Protein AF-A0A1E5RNX3-F1 (afdb_monomer_lite)

Radius of gyration: 19.21 Å; chains: 1; bounding box: 44×37×65 Å

Sequence (180 aa):
MNALPNEIVNWDILNEIISMDEDDPGFSKELIIQYFEQANQTFGEIDELCTSTKKDLQSSAVVDDENNNNTNETIPNINKKLIELSNLGHFLKGSSSALGLTRIAFYCGLIQNAGKGKRNEVDITNNGNIDSSGGVQPASNNSTALQLISIIESSLKNARLEFDAAKKELQKHYGEDLDA

Secondary structure (DSSP, 8-state):
--PPPS-SS-HHHHHHHHGGGGTSTTHHHHHHHHHHHHHHHHHHHHHHHHHHHHHHHHHTS---SS----TTSHHHHHHHHHHHHHHHHHHHHHHHHHTT-HHHHHHHHHHHHHHTT------SSS-----------S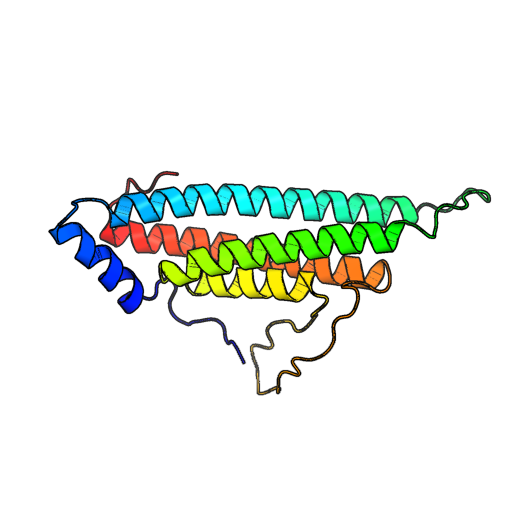-SSHHHHHHHHHHHHHHHHHHHHHHHHHHHHHHHHH-S----

InterPro domains:
  IPR036641 HPT domain superfamily [G3DSA:1.20.120.160] (1-178)
  IPR036641 HPT domain superfamily [SSF47226] (6-176)
  IPR045871 Histidine-containing phosphotransfer protein 1-5/Phosphorelay intermediate protein YPD1 [PTHR28242] (10-174)

Foldseek 3Di:
DDAQDPDQFPVVLQVVVVVCCVVPPCRSLVLLLVLLVLLVVLLVVLVVLLVVLVVLLVVVVDDPDDDDPPPPVSLVVLLVSLCVQLVSLVVNLVSCVNNRSRNLNVLSVQSNCLSQQHLDDPPNDDDDDDDPDDRDRNDPDSVSSNSSSVSNVVSSVSSVVSSVVSLVVCCVVVNPPSHD

pLDDT: mean 85.51, std 18.69, range [35.28, 98.81]

Organism: NCBI:txid56408

Structure (mmCIF, N/CA/C/O backbone):
data_AF-A0A1E5RNX3-F1
#
_entry.id   AF-A0A1E5RNX3-F1
#
loop_
_atom_site.group_PDB
_atom_site.id
_atom_site.type_symbol
_atom_site.label_atom_id
_atom_site.label_alt_id
_atom_site.label_comp_id
_atom_site.label_asym_id
_atom_site.label_entity_id
_atom_site.label_seq_id
_atom_site.pdbx_PDB_ins_code
_atom_site.Cartn_x
_atom_site.Cartn_y
_atom_site.Cartn_z
_atom_site.occupancy
_atom_site.B_iso_or_equiv
_atom_site.auth_seq_id
_atom_site.auth_comp_id
_atom_site.auth_asym_id
_atom_site.auth_atom_id
_atom_site.pdbx_PDB_model_num
ATOM 1 N N . MET A 1 1 ? -3.962 -20.059 -2.701 1.00 43.03 1 MET A N 1
ATOM 2 C CA . MET A 1 1 ? -4.674 -18.946 -3.360 1.00 43.03 1 MET A CA 1
ATOM 3 C C . MET A 1 1 ? -4.962 -17.912 -2.299 1.00 43.03 1 MET A C 1
ATOM 5 O O . MET A 1 1 ? -5.594 -18.274 -1.320 1.00 43.03 1 MET A O 1
ATOM 9 N N . ASN A 1 2 ? -4.491 -16.677 -2.455 1.00 59.19 2 ASN A N 1
ATOM 10 C CA . ASN A 1 2 ? -5.000 -15.587 -1.629 1.00 59.19 2 ASN A CA 1
ATOM 11 C C . ASN A 1 2 ? -6.095 -14.922 -2.457 1.00 59.19 2 ASN A C 1
ATOM 13 O O . ASN A 1 2 ? -5.786 -14.245 -3.430 1.00 59.19 2 ASN A O 1
ATOM 17 N N . ALA A 1 3 ? -7.354 -15.207 -2.137 1.00 82.56 3 ALA A N 1
ATOM 18 C CA . ALA A 1 3 ? -8.468 -14.400 -2.618 1.00 82.56 3 ALA A CA 1
ATOM 19 C C . ALA A 1 3 ? -8.463 -13.060 -1.868 1.00 82.56 3 ALA A C 1
ATOM 21 O O . ALA A 1 3 ? -7.914 -12.978 -0.764 1.00 82.56 3 ALA A O 1
ATOM 22 N N . LEU A 1 4 ? -9.060 -12.024 -2.461 1.00 86.25 4 LEU A N 1
ATOM 23 C CA . LEU A 1 4 ? -9.282 -10.763 -1.757 1.00 86.25 4 LEU A CA 1
ATOM 24 C C . LEU A 1 4 ? -10.119 -11.050 -0.494 1.00 86.25 4 LEU A C 1
ATOM 26 O O . LEU A 1 4 ? -11.178 -11.670 -0.621 1.00 86.25 4 LEU A O 1
ATOM 30 N N . PRO A 1 5 ? -9.672 -10.640 0.707 1.00 90.06 5 PRO A N 1
ATOM 31 C CA . PRO A 1 5 ? -10.472 -10.787 1.915 1.00 90.06 5 PRO A CA 1
ATOM 32 C C . PRO A 1 5 ? -11.809 -10.050 1.787 1.00 90.06 5 PRO A C 1
ATOM 34 O O . PRO A 1 5 ? -11.873 -8.945 1.245 1.00 90.06 5 PRO A O 1
ATOM 37 N N . ASN A 1 6 ? -12.884 -10.654 2.298 1.00 89.56 6 ASN A N 1
ATOM 38 C CA . ASN A 1 6 ? -14.211 -10.033 2.257 1.00 89.56 6 ASN A CA 1
ATOM 39 C C . ASN A 1 6 ? -14.275 -8.781 3.146 1.00 89.56 6 ASN A C 1
ATOM 41 O O . ASN A 1 6 ? -14.902 -7.789 2.776 1.00 89.56 6 ASN A O 1
ATOM 45 N N . GLU A 1 7 ? -13.605 -8.825 4.295 1.00 91.12 7 GLU A N 1
ATOM 46 C CA . GLU A 1 7 ? -13.637 -7.787 5.323 1.00 91.12 7 GLU A CA 1
ATOM 47 C C . GLU A 1 7 ? -12.532 -6.751 5.108 1.00 91.12 7 GLU A C 1
ATOM 49 O O . GLU A 1 7 ? -11.387 -7.097 4.829 1.00 91.12 7 GLU A O 1
ATOM 54 N N . ILE A 1 8 ? -12.870 -5.467 5.250 1.00 93.69 8 ILE A N 1
ATOM 55 C CA . ILE A 1 8 ? -11.906 -4.356 5.176 1.00 93.69 8 ILE A CA 1
ATOM 56 C C . ILE A 1 8 ? -11.007 -4.346 6.413 1.00 93.69 8 ILE A C 1
ATOM 58 O O . ILE A 1 8 ? -9.785 -4.237 6.293 1.00 93.69 8 ILE A O 1
ATOM 62 N N . VAL A 1 9 ? -11.625 -4.528 7.577 1.00 97.06 9 VAL A N 1
ATOM 63 C CA . VAL A 1 9 ? -10.976 -4.638 8.879 1.00 97.06 9 VAL A CA 1
ATOM 64 C C . VAL A 1 9 ? -11.341 -6.000 9.453 1.00 97.06 9 VAL A C 1
ATOM 66 O O . VAL A 1 9 ? -12.520 -6.309 9.605 1.00 97.06 9 VAL A O 1
ATOM 69 N N . ASN A 1 10 ? -10.333 -6.809 9.756 1.00 97.62 10 ASN A N 1
ATOM 70 C CA . ASN A 1 10 ? -10.493 -7.984 10.593 1.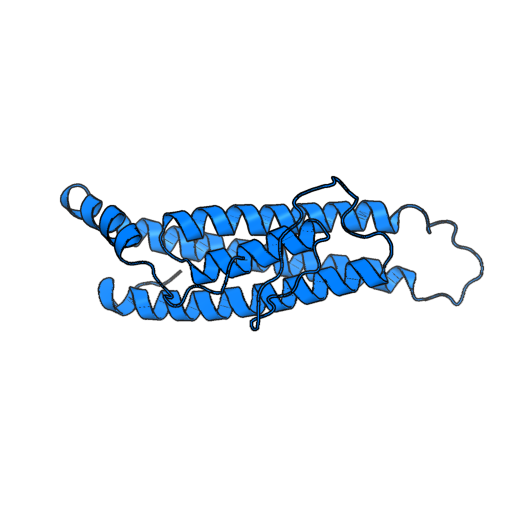00 97.62 10 ASN A CA 1
ATOM 71 C C . ASN A 1 10 ? -10.581 -7.500 12.043 1.00 97.62 10 ASN A C 1
ATOM 73 O O . ASN A 1 10 ? -9.574 -7.131 12.655 1.00 97.62 10 ASN A O 1
ATOM 77 N N . TRP A 1 11 ? -11.807 -7.467 12.555 1.00 97.12 11 TRP A N 1
ATOM 78 C CA . TRP A 1 11 ? -12.082 -6.985 13.901 1.00 97.12 11 TRP A CA 1
ATOM 79 C C . TRP A 1 11 ? -11.584 -7.931 14.986 1.00 97.12 11 TRP A C 1
ATOM 81 O O . TRP A 1 11 ? -11.313 -7.450 16.074 1.00 97.12 11 TRP A O 1
ATOM 91 N N . ASP A 1 12 ? -11.398 -9.225 14.719 1.00 97.56 12 ASP A N 1
ATOM 92 C CA . ASP A 1 12 ? -10.820 -10.135 15.716 1.00 97.56 12 ASP A CA 1
ATOM 93 C C . ASP A 1 12 ? -9.389 -9.702 16.067 1.00 97.56 12 ASP A C 1
ATOM 95 O O . ASP A 1 12 ? -9.071 -9.520 17.238 1.00 97.56 12 ASP A O 1
ATOM 99 N N . ILE A 1 13 ? -8.560 -9.423 15.053 1.00 97.25 13 ILE A N 1
ATOM 100 C CA . ILE A 1 13 ? -7.189 -8.918 15.240 1.00 97.25 13 ILE A CA 1
ATOM 101 C C . ILE A 1 13 ? -7.207 -7.528 15.878 1.00 97.25 13 ILE A C 1
ATOM 103 O O . ILE A 1 13 ? -6.472 -7.264 16.827 1.00 97.25 13 ILE A O 1
ATOM 107 N N . LEU A 1 14 ? -8.033 -6.616 15.359 1.00 97.88 14 LEU A N 1
ATOM 108 C CA . LEU A 1 14 ? -8.032 -5.244 15.858 1.00 97.88 14 LEU A CA 1
ATOM 109 C C . LEU A 1 14 ? -8.577 -5.150 17.293 1.00 97.88 14 LEU A C 1
ATOM 111 O O . LEU A 1 14 ? -8.075 -4.348 18.072 1.00 97.88 14 LEU A O 1
ATOM 115 N N . ASN A 1 15 ? -9.542 -5.991 17.675 1.00 97.62 15 ASN A N 1
ATOM 116 C CA . ASN A 1 15 ? -10.076 -6.031 19.038 1.00 97.62 15 ASN A CA 1
ATOM 117 C C . ASN A 1 15 ? -9.034 -6.506 20.057 1.00 97.62 15 ASN A C 1
ATOM 119 O O . ASN A 1 15 ? -9.055 -6.035 21.191 1.00 97.62 15 ASN A O 1
ATOM 123 N N . GLU A 1 16 ? -8.099 -7.383 19.673 1.00 98.00 16 GLU A N 1
ATOM 124 C CA . GLU A 1 16 ? -6.960 -7.731 20.536 1.00 98.00 16 GLU A CA 1
ATOM 125 C C . GLU A 1 16 ? -6.089 -6.499 20.829 1.00 98.00 16 GLU A C 1
ATOM 127 O O . GLU A 1 16 ? -5.655 -6.308 21.962 1.00 98.00 16 GLU A O 1
ATOM 132 N N . ILE A 1 17 ? -5.891 -5.617 19.846 1.00 97.25 17 ILE A N 1
ATOM 133 C CA . ILE A 1 17 ? -5.152 -4.359 20.032 1.00 97.25 17 ILE A CA 1
ATOM 134 C C . ILE A 1 17 ? -5.969 -3.366 20.861 1.00 97.25 17 ILE A C 1
ATOM 136 O O . ILE A 1 17 ? -5.435 -2.769 21.789 1.00 97.25 17 ILE A O 1
ATOM 140 N N . ILE A 1 18 ? -7.263 -3.212 20.568 1.00 96.94 18 ILE A N 1
ATOM 141 C CA . ILE A 1 18 ? -8.171 -2.336 21.328 1.00 96.94 18 ILE A CA 1
ATOM 142 C C . ILE A 1 18 ? -8.234 -2.762 22.799 1.00 96.94 18 ILE A C 1
ATOM 144 O O . ILE A 1 18 ? -8.324 -1.908 23.672 1.00 96.94 18 ILE A O 1
ATOM 148 N N . SER A 1 19 ? -8.126 -4.060 23.103 1.00 97.00 19 SER A N 1
ATOM 149 C CA . SER A 1 19 ? -8.102 -4.538 24.493 1.00 97.00 19 SER A CA 1
ATOM 150 C C . SER A 1 19 ? -6.927 -3.982 25.310 1.00 97.00 19 SER A C 1
ATOM 152 O O . SER A 1 19 ? -7.029 -3.881 26.528 1.00 97.00 19 SER A O 1
ATOM 154 N N . MET A 1 20 ? -5.843 -3.544 24.656 1.00 96.44 20 MET A N 1
ATOM 155 C CA . MET A 1 20 ? -4.715 -2.887 25.329 1.00 96.44 20 MET A CA 1
ATOM 156 C C . MET A 1 20 ? -5.068 -1.481 25.838 1.00 96.44 20 MET A C 1
ATOM 158 O O . MET A 1 20 ? -4.404 -0.987 26.749 1.00 96.44 20 MET A O 1
ATOM 162 N N . ASP A 1 21 ? -6.137 -0.860 25.323 1.00 96.31 21 ASP A N 1
ATOM 163 C CA . ASP A 1 21 ? -6.609 0.446 25.798 1.00 96.31 21 ASP A CA 1
ATOM 164 C C . ASP A 1 21 ? -7.174 0.389 27.232 1.00 96.31 21 ASP A C 1
ATOM 166 O O . ASP A 1 21 ? -7.367 1.436 27.852 1.00 96.31 21 ASP A O 1
ATOM 170 N N . GLU A 1 22 ? -7.446 -0.810 27.772 1.00 96.19 22 GLU A N 1
ATOM 171 C CA . GLU A 1 22 ? -7.835 -0.989 29.179 1.00 96.19 22 GLU A CA 1
ATOM 172 C C . GLU A 1 22 ? -6.722 -0.535 30.138 1.00 96.19 22 GLU A C 1
ATOM 174 O O . GLU A 1 22 ? -7.011 0.087 31.164 1.00 96.19 22 GLU A O 1
ATOM 179 N N . ASP A 1 23 ? -5.463 -0.808 29.780 1.00 96.50 23 ASP A N 1
ATOM 180 C CA . ASP A 1 23 ? -4.280 -0.449 30.565 1.00 96.50 23 ASP A CA 1
ATOM 181 C C . ASP A 1 23 ? -3.612 0.852 30.071 1.00 96.50 23 ASP A C 1
ATOM 183 O O . ASP A 1 23 ? -3.028 1.578 30.880 1.00 96.50 23 ASP A O 1
ATOM 187 N N . ASP A 1 24 ? -3.713 1.173 28.773 1.00 96.06 24 ASP A N 1
ATOM 188 C CA . ASP A 1 24 ? -3.129 2.373 28.149 1.00 96.06 24 ASP A CA 1
ATOM 189 C C . ASP A 1 24 ? -4.140 3.107 27.238 1.00 96.06 24 ASP A C 1
ATOM 191 O O . ASP A 1 24 ? -4.188 2.875 26.026 1.00 96.06 24 ASP A O 1
ATOM 195 N N . PRO A 1 25 ? -4.995 3.988 27.797 1.00 94.12 25 PRO A N 1
ATOM 196 C CA . PRO A 1 25 ? -6.080 4.613 27.048 1.00 94.12 25 PRO A CA 1
ATOM 197 C C . PRO A 1 25 ? -5.607 5.409 25.824 1.00 94.12 25 PRO A C 1
ATOM 199 O O . PRO A 1 25 ? -4.973 6.456 25.949 1.00 94.12 25 PRO A O 1
ATOM 202 N N . GLY A 1 26 ? -6.022 4.966 24.634 1.00 92.81 26 GLY A N 1
ATOM 203 C CA . GLY A 1 26 ? -5.732 5.633 23.361 1.00 92.81 26 GLY A CA 1
ATOM 204 C C . GLY A 1 26 ? -4.570 5.023 22.579 1.00 92.81 26 GLY A C 1
ATOM 205 O O . GLY A 1 26 ? -4.339 5.450 21.445 1.00 92.81 26 GLY A O 1
ATOM 206 N N . PHE A 1 27 ? -3.903 4.005 23.129 1.00 96.19 27 PHE A N 1
ATOM 207 C CA . PHE A 1 27 ? -2.831 3.263 22.472 1.00 96.19 27 PHE A CA 1
ATOM 208 C C . PHE A 1 27 ? -3.237 2.764 21.080 1.00 96.19 27 PHE A C 1
ATOM 210 O O . PHE A 1 27 ? -2.544 3.013 20.089 1.00 96.19 27 PHE A O 1
ATOM 217 N N . SER A 1 28 ? -4.390 2.099 20.974 1.00 96.94 28 SER A N 1
ATOM 218 C CA . SER A 1 28 ? -4.855 1.521 19.713 1.00 96.94 28 SER A CA 1
ATOM 219 C C . SER A 1 28 ? -5.119 2.605 18.662 1.00 96.94 28 SER A C 1
ATOM 221 O O . SER A 1 28 ? -4.732 2.458 17.501 1.00 96.94 28 SER A O 1
ATOM 223 N N . 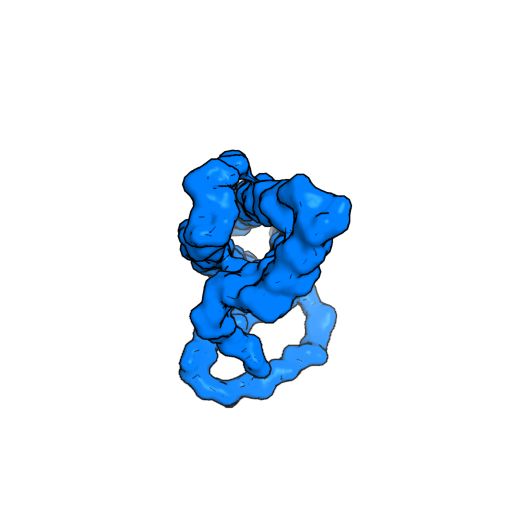LYS A 1 29 ? -5.701 3.740 19.074 1.00 95.56 29 LYS A N 1
ATOM 224 C CA . LYS A 1 29 ? -5.953 4.890 18.196 1.00 95.56 29 LYS A CA 1
ATOM 225 C C . LYS A 1 29 ? -4.647 5.502 17.694 1.00 95.56 29 LYS A C 1
ATOM 227 O O . LYS A 1 29 ? -4.534 5.781 16.501 1.00 95.56 29 LYS A O 1
ATOM 232 N N . GLU A 1 30 ? -3.671 5.699 18.578 1.00 95.88 30 GLU A N 1
ATOM 233 C CA . GLU A 1 30 ? -2.364 6.245 18.207 1.00 95.88 30 GLU A CA 1
ATOM 234 C C . GLU A 1 30 ? -1.652 5.335 17.197 1.00 95.88 30 GLU A C 1
ATOM 236 O O . GLU A 1 30 ? -1.141 5.814 16.183 1.00 95.88 30 GLU A O 1
ATOM 241 N N . LEU A 1 31 ? -1.703 4.017 17.404 1.00 96.81 31 LEU A N 1
ATOM 242 C CA . LEU A 1 31 ? -1.113 3.041 16.491 1.00 96.81 31 LEU A CA 1
ATOM 243 C C . LEU A 1 31 ? -1.749 3.084 15.090 1.00 96.81 31 LEU A C 1
ATOM 245 O O . LEU A 1 31 ? -1.039 3.003 14.084 1.00 96.81 31 LEU A O 1
ATOM 249 N N . ILE A 1 32 ? -3.074 3.251 15.007 1.00 97.19 32 ILE A N 1
ATOM 250 C CA . ILE A 1 32 ? -3.786 3.427 13.731 1.00 97.19 32 ILE A CA 1
ATOM 251 C C . ILE A 1 32 ? -3.362 4.726 13.029 1.00 97.19 32 ILE A C 1
ATOM 253 O O . ILE A 1 32 ? -3.128 4.706 11.818 1.00 97.19 32 ILE A O 1
ATOM 257 N N . ILE A 1 33 ? -3.237 5.840 13.759 1.00 96.06 33 ILE A N 1
ATOM 258 C CA . ILE A 1 33 ? -2.803 7.130 13.193 1.00 96.06 33 ILE A CA 1
ATOM 259 C C . ILE A 1 33 ? -1.383 7.012 12.630 1.00 96.06 33 ILE A C 1
ATOM 261 O O . ILE A 1 33 ? -1.163 7.310 11.455 1.00 96.06 33 ILE A O 1
ATOM 265 N N . GLN A 1 34 ? -0.446 6.478 13.420 1.00 97.00 34 GLN A N 1
ATOM 266 C CA . GLN A 1 34 ? 0.939 6.259 12.988 1.00 97.00 34 GLN A CA 1
ATOM 267 C C . GLN A 1 34 ? 1.014 5.356 11.749 1.00 97.00 34 GLN A C 1
ATOM 269 O O . GLN A 1 34 ? 1.800 5.600 10.829 1.00 97.00 34 GLN A O 1
ATOM 274 N N . TYR A 1 35 ? 0.179 4.316 11.688 1.00 97.94 35 TYR A N 1
ATOM 275 C CA . TYR A 1 35 ? 0.084 3.477 10.499 1.00 97.94 35 TYR A CA 1
ATOM 276 C C . TYR A 1 35 ? -0.410 4.258 9.278 1.00 97.94 35 TYR A C 1
ATOM 278 O O . TYR A 1 35 ? 0.133 4.080 8.187 1.00 97.94 35 TYR A O 1
ATOM 286 N N . PHE A 1 36 ? -1.419 5.119 9.427 1.00 97.38 36 PHE A N 1
ATOM 287 C CA . PHE A 1 36 ? -1.942 5.891 8.304 1.00 97.38 36 PHE A CA 1
ATOM 288 C C . PHE A 1 36 ? -0.929 6.892 7.746 1.00 97.38 36 PHE A C 1
ATOM 290 O O . PHE A 1 36 ? -0.807 7.013 6.523 1.00 97.38 36 PHE A O 1
ATOM 297 N N . GLU A 1 37 ? -0.150 7.539 8.608 1.00 96.88 37 GLU A N 1
ATOM 298 C CA . GLU A 1 37 ? 0.987 8.368 8.198 1.00 96.88 37 GLU A CA 1
ATOM 299 C C . GLU A 1 37 ? 2.034 7.538 7.436 1.00 96.88 37 GLU A C 1
ATOM 301 O O . GLU A 1 37 ? 2.397 7.867 6.301 1.00 96.88 37 GLU A O 1
ATOM 306 N N . GLN A 1 38 ? 2.454 6.403 8.009 1.00 97.44 38 GLN A N 1
ATOM 307 C CA . GLN A 1 38 ? 3.419 5.485 7.394 1.00 97.44 38 GLN A CA 1
ATOM 308 C C . GLN A 1 38 ? 2.950 4.984 6.021 1.00 97.44 38 GLN A C 1
ATOM 310 O O . GLN A 1 38 ? 3.739 4.915 5.072 1.00 97.44 38 GLN A O 1
ATOM 315 N N . ALA A 1 39 ? 1.677 4.613 5.900 1.00 98.31 39 ALA A N 1
ATOM 316 C CA . ALA A 1 39 ? 1.093 4.124 4.661 1.00 98.31 39 ALA A CA 1
ATOM 317 C C . ALA A 1 39 ? 1.100 5.209 3.580 1.00 98.31 39 ALA A C 1
ATOM 319 O O . ALA A 1 39 ? 1.529 4.938 2.460 1.00 98.31 39 ALA A O 1
ATOM 320 N N . ASN A 1 40 ? 0.704 6.442 3.912 1.00 98.19 40 ASN A N 1
ATOM 321 C CA . ASN A 1 40 ? 0.733 7.564 2.973 1.00 98.19 40 ASN A CA 1
ATOM 322 C C . ASN A 1 40 ? 2.145 7.865 2.468 1.00 98.19 40 ASN A C 1
ATOM 324 O O . ASN A 1 40 ? 2.332 8.025 1.258 1.00 98.19 40 ASN A O 1
ATOM 328 N N . GLN A 1 41 ? 3.134 7.881 3.367 1.00 98.31 41 GLN A N 1
ATOM 329 C CA . GLN A 1 41 ? 4.536 8.041 2.986 1.00 98.31 41 GLN A CA 1
ATOM 330 C C . GLN A 1 41 ? 4.977 6.916 2.042 1.00 98.31 41 GLN A C 1
ATOM 332 O O . GLN A 1 41 ? 5.463 7.179 0.943 1.00 98.31 41 GLN A O 1
ATOM 337 N N . THR A 1 42 ? 4.733 5.663 2.431 1.00 98.62 42 THR A N 1
ATOM 338 C CA . THR A 1 42 ? 5.118 4.488 1.635 1.00 98.62 42 THR A CA 1
ATOM 339 C C . THR A 1 42 ? 4.451 4.505 0.258 1.00 98.62 42 THR A C 1
ATOM 341 O O . THR A 1 42 ? 5.078 4.171 -0.745 1.00 98.62 42 THR A O 1
ATOM 344 N N . PHE A 1 43 ? 3.183 4.915 0.169 1.00 98.75 43 PHE A N 1
ATOM 345 C CA . PHE A 1 43 ? 2.501 5.045 -1.114 1.00 98.75 43 PHE A CA 1
ATOM 346 C C . PHE A 1 43 ? 3.157 6.099 -2.016 1.00 98.75 43 PHE A C 1
ATOM 348 O O . PHE A 1 43 ? 3.277 5.865 -3.218 1.00 98.75 43 PHE A O 1
ATOM 355 N N . GLY A 1 44 ? 3.596 7.229 -1.452 1.00 98.62 44 GLY A N 1
ATOM 356 C CA . GLY A 1 44 ? 4.353 8.250 -2.181 1.00 98.62 44 GLY A CA 1
ATOM 357 C C . GLY A 1 44 ? 5.683 7.718 -2.720 1.00 98.62 44 GLY A C 1
ATOM 358 O O . GLY A 1 44 ? 5.977 7.887 -3.902 1.00 98.62 44 GLY A O 1
ATOM 359 N N . GLU A 1 45 ? 6.438 6.987 -1.898 1.00 98.81 45 GLU A N 1
ATOM 360 C CA . GLU A 1 45 ? 7.700 6.355 -2.312 1.00 98.81 45 GLU A CA 1
ATOM 361 C C . GLU A 1 45 ? 7.487 5.362 -3.472 1.00 98.81 45 GLU A C 1
ATOM 363 O O . GLU A 1 45 ? 8.248 5.351 -4.444 1.00 98.81 45 GLU A O 1
ATOM 368 N N . ILE A 1 46 ? 6.410 4.567 -3.430 1.00 98.69 46 ILE A N 1
ATOM 369 C CA . ILE A 1 46 ? 6.054 3.643 -4.520 1.00 98.69 46 ILE A CA 1
ATOM 370 C C . ILE A 1 46 ? 5.736 4.414 -5.815 1.00 98.69 46 ILE A C 1
ATOM 372 O O . ILE A 1 46 ? 6.206 4.009 -6.883 1.00 98.69 46 ILE A O 1
ATOM 376 N N . ASP A 1 47 ? 4.975 5.512 -5.748 1.00 98.62 47 ASP A N 1
ATOM 377 C CA . ASP A 1 47 ? 4.645 6.351 -6.913 1.00 98.62 47 ASP A CA 1
ATOM 378 C C . ASP A 1 47 ? 5.903 6.954 -7.565 1.00 98.62 47 ASP A C 1
ATOM 380 O O . ASP A 1 47 ? 6.065 6.921 -8.796 1.00 98.62 47 ASP A O 1
ATOM 384 N N . GLU A 1 48 ? 6.827 7.471 -6.753 1.00 98.56 48 GLU A N 1
ATOM 385 C CA . GLU A 1 48 ? 8.094 8.047 -7.215 1.00 98.56 48 GLU A CA 1
ATOM 386 C C . GLU A 1 48 ? 8.983 6.997 -7.892 1.00 98.56 48 GLU A C 1
ATOM 388 O O . GLU A 1 48 ? 9.512 7.220 -8.994 1.00 98.56 48 GLU A O 1
ATOM 393 N N . LEU A 1 49 ? 9.103 5.811 -7.289 1.00 98.19 49 LEU A N 1
ATOM 394 C CA . LEU A 1 49 ? 9.845 4.697 -7.875 1.00 98.19 49 LEU A CA 1
ATOM 395 C C . LEU A 1 49 ? 9.212 4.226 -9.186 1.00 98.19 49 LEU A C 1
ATOM 397 O O . LEU A 1 49 ? 9.940 4.031 -10.165 1.00 98.19 49 LEU A O 1
ATOM 401 N N . CYS A 1 50 ? 7.885 4.092 -9.257 1.00 97.75 50 CYS A N 1
ATOM 402 C CA . CYS A 1 50 ? 7.191 3.713 -10.492 1.00 97.75 50 CYS A CA 1
ATOM 403 C C . CYS A 1 50 ? 7.421 4.744 -11.603 1.00 97.75 50 CYS A C 1
ATOM 405 O O . CYS A 1 50 ? 7.775 4.388 -12.732 1.00 97.75 50 CYS A O 1
ATOM 407 N N . THR A 1 51 ? 7.304 6.031 -11.277 1.00 97.62 51 THR A N 1
ATOM 408 C CA . THR A 1 51 ? 7.516 7.136 -12.220 1.00 97.62 51 THR A CA 1
ATOM 409 C C . THR A 1 51 ? 8.949 7.162 -12.744 1.00 97.62 51 THR A C 1
ATOM 411 O O . THR A 1 51 ? 9.166 7.206 -13.960 1.00 97.62 51 THR A O 1
ATOM 414 N N . SER A 1 52 ? 9.940 7.075 -11.853 1.00 95.81 52 SER A N 1
ATOM 415 C CA . SER A 1 52 ? 11.349 7.071 -12.254 1.00 95.81 52 SER A CA 1
ATOM 416 C C . SER A 1 52 ? 11.714 5.823 -13.065 1.00 95.81 52 SER A C 1
ATOM 418 O O . SER A 1 52 ? 12.472 5.920 -14.026 1.00 95.81 52 SER A O 1
ATOM 420 N N . THR A 1 53 ? 11.141 4.660 -12.739 1.00 95.06 53 THR A N 1
ATOM 421 C CA . THR A 1 53 ? 11.354 3.411 -13.489 1.00 95.06 53 THR A CA 1
ATOM 422 C C . THR A 1 53 ? 10.815 3.531 -14.915 1.00 95.06 53 THR A C 1
ATOM 424 O O . THR A 1 53 ? 11.506 3.167 -15.865 1.00 95.06 53 THR A O 1
ATOM 427 N N . LYS A 1 54 ? 9.616 4.101 -15.106 1.00 94.06 54 LYS A N 1
ATOM 428 C CA . LYS A 1 54 ? 9.056 4.348 -16.449 1.00 94.06 54 LYS A CA 1
ATOM 429 C C . LYS A 1 54 ? 9.911 5.315 -17.264 1.00 94.06 54 LYS A C 1
ATOM 431 O O . LYS A 1 54 ? 10.140 5.058 -18.444 1.00 94.06 54 LYS A O 1
ATOM 436 N N . LYS A 1 55 ? 10.416 6.387 -16.646 1.00 92.25 55 LYS A N 1
ATOM 437 C CA . LYS A 1 55 ? 11.312 7.349 -17.307 1.00 92.25 55 LYS A CA 1
ATOM 438 C C . LYS A 1 55 ? 12.595 6.678 -17.806 1.00 92.25 55 LYS A C 1
ATOM 440 O O . LYS A 1 55 ? 12.998 6.905 -18.948 1.00 92.25 55 LYS A O 1
ATOM 445 N N . ASP A 1 56 ? 13.204 5.826 -16.984 1.00 91.12 56 ASP A N 1
ATOM 446 C CA . ASP A 1 56 ? 14.401 5.069 -17.364 1.00 91.12 56 ASP A CA 1
ATOM 447 C C . ASP A 1 56 ? 14.113 4.126 -18.546 1.00 91.12 56 ASP A C 1
ATOM 449 O O . ASP A 1 56 ? 14.903 4.052 -19.484 1.00 91.12 56 ASP A O 1
ATOM 453 N N . LEU A 1 57 ? 12.947 3.467 -18.553 1.00 88.56 57 LEU A N 1
ATOM 454 C CA . LEU A 1 57 ? 12.514 2.571 -19.636 1.00 88.56 57 LEU A CA 1
ATOM 455 C C . LEU A 1 57 ? 12.205 3.310 -20.951 1.00 88.56 57 LEU A C 1
ATOM 457 O O . LEU A 1 57 ? 12.447 2.766 -22.029 1.00 88.56 57 LEU A O 1
ATOM 461 N N . GLN A 1 58 ? 11.674 4.534 -20.878 1.00 83.88 58 GLN A N 1
ATOM 462 C CA . GLN A 1 58 ? 11.354 5.378 -22.040 1.00 83.88 58 GLN A CA 1
ATOM 463 C C . GLN A 1 58 ? 12.596 6.013 -22.669 1.00 83.88 58 GLN A C 1
ATOM 465 O O . GLN A 1 58 ? 12.672 6.137 -23.890 1.00 83.88 58 GLN A O 1
ATOM 470 N N . SER A 1 59 ? 13.587 6.371 -21.850 1.00 73.94 59 SER A N 1
ATOM 471 C CA . SER A 1 59 ? 14.850 6.960 -22.316 1.00 73.94 59 SER A CA 1
ATOM 472 C C . SER A 1 59 ? 15.645 6.006 -23.222 1.00 73.94 59 SER A C 1
ATOM 474 O O . SER A 1 59 ? 16.487 6.449 -23.993 1.00 73.94 59 SER A O 1
ATOM 476 N N . SER A 1 60 ? 15.349 4.702 -23.174 1.00 62.44 60 SER A N 1
ATOM 477 C CA . SER A 1 60 ? 15.925 3.679 -24.055 1.00 62.44 60 SER A CA 1
ATOM 478 C C . SER A 1 60 ? 15.178 3.475 -25.384 1.00 62.44 60 SER A C 1
ATOM 480 O O . SER A 1 60 ? 15.658 2.710 -26.215 1.00 62.44 60 SER A O 1
ATOM 482 N N . ALA A 1 61 ? 14.007 4.093 -25.592 1.00 54.84 61 ALA A N 1
ATOM 483 C CA . ALA A 1 61 ? 13.157 3.876 -26.773 1.00 54.84 61 ALA A CA 1
ATOM 484 C C . ALA A 1 61 ? 13.308 4.949 -27.872 1.00 54.84 61 ALA A C 1
ATOM 486 O O . ALA A 1 61 ? 12.738 4.792 -28.950 1.00 54.84 61 ALA A O 1
ATOM 487 N N . VAL A 1 62 ? 14.070 6.021 -27.625 1.00 49.84 62 VAL A N 1
ATOM 488 C CA . VAL A 1 62 ? 14.369 7.060 -28.624 1.00 49.84 62 VAL A CA 1
ATOM 489 C C . VAL A 1 62 ? 15.662 6.677 -29.348 1.00 49.84 62 VAL A C 1
ATOM 491 O O . VAL A 1 62 ? 16.762 6.981 -28.893 1.00 49.84 62 VAL A O 1
ATOM 494 N N . VAL A 1 63 ? 15.521 5.933 -30.442 1.00 48.62 63 VAL A N 1
ATOM 495 C CA . VAL A 1 63 ? 16.599 5.574 -31.374 1.00 48.62 63 VAL A CA 1
ATOM 496 C C . VAL A 1 63 ? 16.384 6.383 -32.645 1.00 48.62 63 VAL A C 1
ATOM 498 O O . VAL A 1 63 ? 15.537 6.021 -33.447 1.00 48.62 63 VAL A O 1
ATOM 501 N N . ASP A 1 64 ? 17.143 7.465 -32.796 1.00 46.09 64 ASP A N 1
ATOM 502 C CA . ASP A 1 64 ? 17.377 8.144 -34.081 1.00 46.09 64 ASP A CA 1
ATOM 503 C C . ASP A 1 64 ? 18.865 8.526 -34.251 1.00 46.09 64 ASP A C 1
ATOM 505 O O . ASP A 1 64 ? 19.200 9.328 -35.115 1.00 46.09 64 ASP A O 1
ATOM 509 N N . ASP A 1 65 ? 19.790 7.957 -33.461 1.00 47.47 65 ASP A N 1
ATOM 510 C CA . ASP A 1 65 ? 21.222 8.236 -33.640 1.00 47.47 65 ASP A CA 1
ATOM 511 C C . ASP A 1 65 ? 22.105 7.003 -33.382 1.00 47.47 65 ASP A C 1
ATOM 513 O O . ASP A 1 65 ? 21.999 6.319 -32.362 1.00 47.47 65 ASP A O 1
ATOM 517 N N . GLU A 1 66 ? 22.973 6.712 -34.348 1.00 50.81 66 GLU A N 1
ATOM 518 C CA . GLU A 1 66 ? 23.675 5.443 -34.598 1.00 50.81 66 GLU A CA 1
ATOM 519 C C . GLU A 1 66 ? 24.829 5.137 -33.619 1.00 50.81 66 GLU A C 1
ATOM 521 O O . GLU A 1 66 ? 25.717 4.341 -33.924 1.00 50.81 66 GLU A O 1
ATOM 526 N N . ASN A 1 67 ? 24.877 5.765 -32.438 1.00 55.88 67 ASN A N 1
ATOM 527 C CA . ASN A 1 67 ? 26.073 5.690 -31.597 1.00 55.88 67 ASN A CA 1
ATOM 528 C C . ASN A 1 67 ? 25.802 5.830 -30.089 1.00 55.88 67 ASN A C 1
ATOM 530 O O . ASN A 1 67 ? 26.175 6.824 -29.465 1.00 55.88 67 ASN A O 1
ATOM 534 N N . ASN A 1 68 ? 25.192 4.817 -29.460 1.00 50.72 68 ASN A N 1
ATOM 535 C CA . ASN A 1 68 ? 25.214 4.726 -27.996 1.00 50.72 68 ASN A CA 1
ATOM 536 C C . ASN A 1 68 ? 25.374 3.287 -27.478 1.00 50.72 68 ASN A C 1
ATOM 538 O O . ASN A 1 68 ? 24.449 2.479 -27.506 1.00 50.72 68 ASN A O 1
ATOM 542 N N . ASN A 1 69 ? 26.555 3.000 -26.928 1.00 49.38 69 ASN A N 1
ATOM 543 C CA . ASN A 1 69 ? 26.949 1.723 -26.325 1.00 49.38 69 ASN A CA 1
ATOM 544 C C . ASN A 1 69 ? 26.392 1.501 -24.893 1.00 49.38 69 ASN A C 1
ATOM 546 O O . ASN A 1 69 ? 27.035 0.819 -24.097 1.00 49.38 69 ASN A O 1
ATOM 550 N N . ASN A 1 70 ? 25.227 2.053 -24.524 1.00 51.94 70 ASN A N 1
ATOM 551 C CA . ASN A 1 70 ? 24.689 1.988 -23.148 1.00 51.94 70 ASN A CA 1
ATOM 552 C C . ASN A 1 70 ? 23.527 0.985 -22.940 1.00 51.94 70 ASN A C 1
ATOM 554 O O . ASN A 1 70 ? 22.678 1.148 -22.069 1.00 51.94 70 ASN A O 1
ATOM 558 N N . THR A 1 71 ? 23.445 -0.075 -23.741 1.00 49.59 71 THR A N 1
ATOM 559 C CA . THR A 1 71 ? 22.349 -1.063 -23.665 1.00 49.59 71 THR A CA 1
ATOM 560 C C . THR A 1 71 ? 22.507 -2.096 -22.541 1.00 49.59 71 THR A C 1
ATOM 562 O O . THR A 1 71 ? 21.564 -2.830 -22.253 1.00 49.59 71 THR A O 1
ATOM 565 N N . ASN A 1 72 ? 23.666 -2.156 -21.871 1.00 52.66 72 ASN A N 1
ATOM 566 C CA . ASN A 1 72 ? 23.988 -3.227 -20.917 1.00 52.66 72 ASN A CA 1
ATOM 567 C C . ASN A 1 72 ? 23.681 -2.909 -19.437 1.00 52.66 72 ASN A C 1
ATOM 569 O O . ASN A 1 72 ? 23.685 -3.830 -18.621 1.00 52.66 72 ASN A O 1
ATOM 573 N N . GLU A 1 73 ? 23.378 -1.656 -19.067 1.00 58.94 73 GLU A N 1
ATOM 574 C CA . GLU A 1 73 ? 23.164 -1.267 -17.654 1.00 58.94 73 GLU A CA 1
ATOM 575 C C . GLU A 1 73 ? 21.694 -1.025 -17.259 1.00 58.94 73 GLU A C 1
ATOM 577 O O . GLU A 1 73 ? 21.364 -1.017 -16.069 1.00 58.94 73 GLU A O 1
ATOM 582 N N . THR A 1 74 ? 20.777 -0.887 -18.224 1.00 76.94 74 THR A N 1
ATOM 583 C CA . THR A 1 74 ? 19.386 -0.485 -17.948 1.00 76.94 74 THR A CA 1
ATOM 584 C C . THR A 1 74 ? 18.607 -1.542 -17.159 1.00 76.94 74 THR A C 1
ATOM 586 O O . THR A 1 74 ? 18.050 -1.234 -16.110 1.00 76.94 74 THR A O 1
ATOM 589 N N . ILE A 1 75 ? 18.595 -2.808 -17.596 1.00 85.25 75 ILE A N 1
ATOM 590 C CA . ILE A 1 75 ? 17.819 -3.871 -16.925 1.00 85.25 75 ILE A CA 1
ATOM 591 C C . ILE A 1 75 ? 18.310 -4.170 -15.497 1.00 85.25 75 ILE A C 1
ATOM 593 O O . ILE A 1 75 ? 17.466 -4.273 -14.604 1.00 85.25 75 ILE A O 1
ATOM 597 N N . PRO A 1 76 ? 19.625 -4.254 -15.213 1.00 89.25 76 PRO A N 1
ATOM 598 C CA . PRO A 1 76 ? 20.112 -4.385 -13.841 1.00 89.25 76 PRO A CA 1
ATOM 599 C C . PRO A 1 76 ? 19.635 -3.264 -12.907 1.00 89.25 76 PRO A C 1
ATOM 601 O O . PRO A 1 76 ? 19.247 -3.547 -11.774 1.00 89.25 76 PRO A O 1
ATOM 604 N N . ASN A 1 77 ? 19.623 -2.007 -13.367 1.00 91.38 77 ASN A N 1
ATOM 605 C CA . ASN A 1 77 ? 19.134 -0.881 -12.566 1.00 91.38 77 ASN A CA 1
ATOM 606 C C . ASN A 1 77 ? 17.616 -0.949 -12.333 1.00 91.38 77 ASN A C 1
ATOM 608 O O . ASN A 1 77 ? 17.151 -0.790 -11.207 1.00 91.38 77 ASN A O 1
ATOM 612 N N . ILE A 1 78 ? 16.845 -1.265 -13.376 1.00 93.81 78 ILE A N 1
ATOM 613 C CA . ILE A 1 78 ? 15.394 -1.475 -13.273 1.00 93.81 78 ILE A CA 1
ATOM 614 C C . ILE A 1 78 ? 15.073 -2.598 -12.281 1.00 93.81 78 ILE A C 1
ATOM 616 O O . ILE A 1 78 ? 14.186 -2.454 -11.443 1.00 93.81 78 ILE A O 1
ATOM 620 N N . ASN A 1 79 ? 15.833 -3.694 -12.310 1.00 93.88 79 ASN A N 1
ATOM 621 C CA . ASN A 1 79 ? 15.667 -4.800 -11.372 1.00 93.88 79 ASN A CA 1
ATOM 622 C C . ASN A 1 79 ? 15.928 -4.387 -9.919 1.00 93.88 79 ASN A C 1
ATOM 624 O O . ASN A 1 79 ? 15.222 -4.862 -9.033 1.00 93.88 79 ASN A O 1
ATOM 628 N N . LYS A 1 80 ? 16.876 -3.476 -9.659 1.00 95.25 80 LYS A N 1
ATOM 629 C CA . LYS A 1 80 ? 17.066 -2.907 -8.313 1.00 95.25 80 LYS A CA 1
ATOM 630 C C . LYS A 1 80 ? 15.828 -2.136 -7.852 1.00 95.25 80 LYS A C 1
ATOM 632 O O . LYS A 1 80 ? 15.353 -2.387 -6.749 1.00 95.25 80 LYS A O 1
ATOM 637 N N . LYS A 1 81 ? 15.258 -1.285 -8.712 1.00 96.81 81 LYS A N 1
ATOM 638 C CA . LYS A 1 81 ? 14.024 -0.539 -8.403 1.00 96.81 81 LYS A CA 1
ATOM 639 C C . LYS A 1 81 ? 12.823 -1.462 -8.171 1.00 96.81 81 LYS A C 1
ATOM 641 O O . LYS A 1 81 ? 12.043 -1.238 -7.255 1.00 96.81 81 LYS A O 1
ATOM 646 N N . LEU A 1 82 ? 12.693 -2.541 -8.947 1.00 96.31 82 LEU A N 1
ATOM 647 C CA . LEU A 1 82 ? 11.644 -3.553 -8.746 1.00 96.31 82 LEU A CA 1
ATOM 648 C C . LEU A 1 82 ? 11.794 -4.294 -7.407 1.00 96.31 82 LEU A C 1
ATOM 650 O O . LEU A 1 82 ? 10.797 -4.553 -6.732 1.00 96.31 82 LEU A O 1
ATOM 654 N N . ILE A 1 83 ? 13.028 -4.591 -6.986 1.00 96.50 83 ILE A N 1
ATOM 655 C CA . ILE A 1 83 ? 13.301 -5.166 -5.660 1.00 96.50 83 ILE A CA 1
ATOM 656 C C . ILE A 1 83 ? 12.900 -4.185 -4.555 1.00 96.50 83 ILE A C 1
ATOM 658 O O . ILE A 1 83 ? 12.280 -4.594 -3.575 1.00 96.50 83 ILE A O 1
ATOM 662 N N . GLU A 1 84 ? 13.206 -2.900 -4.720 1.00 98.19 84 GLU A N 1
ATOM 663 C CA . GLU A 1 84 ? 12.835 -1.855 -3.765 1.00 98.19 84 GLU A CA 1
ATOM 664 C C . GLU A 1 84 ? 11.312 -1.697 -3.653 1.00 98.19 84 GLU A C 1
ATOM 666 O O . GLU A 1 84 ? 10.773 -1.760 -2.550 1.00 98.19 84 GLU A O 1
ATOM 671 N N . LEU A 1 85 ? 10.594 -1.671 -4.781 1.00 98.44 85 LEU A N 1
ATOM 672 C CA . LEU A 1 85 ? 9.127 -1.731 -4.816 1.00 98.44 85 LEU A CA 1
ATOM 673 C C . LEU A 1 85 ? 8.586 -2.978 -4.096 1.00 98.44 85 LEU A C 1
ATOM 675 O O . LEU A 1 85 ? 7.614 -2.897 -3.342 1.00 98.44 85 LEU A O 1
ATOM 679 N N . SER A 1 86 ? 9.233 -4.136 -4.275 1.00 97.75 86 SER A N 1
ATOM 680 C CA . SER A 1 86 ? 8.873 -5.355 -3.543 1.00 97.75 86 SER A CA 1
ATOM 681 C C . SER A 1 86 ? 9.057 -5.195 -2.029 1.00 97.75 86 SER A C 1
ATOM 683 O O . SER A 1 86 ? 8.238 -5.697 -1.255 1.00 97.75 86 SER A O 1
ATOM 685 N N . ASN A 1 87 ? 10.124 -4.523 -1.596 1.00 98.38 87 ASN A N 1
ATOM 686 C CA . ASN A 1 87 ? 10.416 -4.299 -0.182 1.00 98.38 87 ASN A CA 1
ATOM 687 C C . ASN A 1 87 ? 9.400 -3.346 0.457 1.00 98.38 87 ASN A C 1
ATOM 689 O O . ASN A 1 87 ? 8.893 -3.664 1.531 1.00 98.38 87 ASN A O 1
ATOM 693 N N . LEU A 1 88 ? 9.029 -2.261 -0.229 1.00 98.69 88 LEU A N 1
ATOM 694 C CA . LEU A 1 88 ? 7.968 -1.347 0.214 1.00 98.69 88 LEU A CA 1
ATOM 695 C C . LEU A 1 88 ? 6.623 -2.079 0.343 1.00 98.69 88 LEU A C 1
ATOM 697 O O . LEU A 1 88 ? 5.958 -1.999 1.377 1.00 98.69 88 LEU A O 1
ATOM 701 N N . GLY A 1 89 ? 6.264 -2.895 -0.656 1.00 98.19 89 GLY A N 1
ATOM 702 C CA . GLY A 1 89 ? 5.075 -3.750 -0.589 1.00 98.19 89 GLY A CA 1
ATOM 703 C C . GLY A 1 89 ? 5.124 -4.758 0.566 1.00 98.19 89 GLY A C 1
ATOM 704 O O . GLY A 1 89 ? 4.121 -4.984 1.239 1.00 98.19 89 GLY A O 1
ATOM 705 N N . HIS A 1 90 ? 6.286 -5.356 0.846 1.00 97.69 90 HIS A N 1
ATOM 706 C CA . HIS A 1 90 ? 6.454 -6.279 1.971 1.00 97.69 90 HIS A CA 1
ATOM 707 C C . HIS A 1 90 ? 6.280 -5.593 3.326 1.00 97.69 90 HIS A C 1
ATOM 709 O O . HIS A 1 90 ? 5.588 -6.135 4.191 1.00 97.69 90 HIS A O 1
ATOM 715 N N . PHE A 1 91 ? 6.913 -4.434 3.488 1.00 98.44 91 PHE A N 1
ATOM 716 C CA . PHE A 1 91 ? 6.877 -3.635 4.702 1.00 98.44 91 PHE A CA 1
ATOM 717 C C . PHE A 1 91 ? 5.440 -3.251 5.049 1.00 98.44 91 PHE A C 1
ATOM 719 O O . PHE A 1 91 ? 4.935 -3.646 6.101 1.00 98.44 91 PHE A O 1
ATOM 726 N N . LEU A 1 92 ? 4.741 -2.608 4.109 1.00 98.06 92 LEU A N 1
ATOM 727 C CA . LEU A 1 92 ? 3.378 -2.147 4.346 1.00 98.06 92 LEU A CA 1
ATOM 728 C C . LEU A 1 92 ? 2.384 -3.306 4.483 1.00 98.06 92 LEU A C 1
ATOM 730 O O . LEU A 1 92 ? 1.442 -3.228 5.266 1.00 98.06 92 LEU A O 1
ATOM 734 N N . LYS A 1 93 ? 2.609 -4.432 3.790 1.00 98.00 93 LYS A N 1
ATOM 735 C CA . LYS A 1 93 ? 1.836 -5.663 4.018 1.00 98.00 93 LYS A CA 1
ATOM 736 C C . LYS A 1 93 ? 1.942 -6.125 5.473 1.00 98.00 93 LYS A C 1
ATOM 738 O O . LYS A 1 93 ? 0.934 -6.546 6.040 1.00 98.00 93 LYS A O 1
ATOM 743 N N . GLY A 1 94 ? 3.148 -6.100 6.040 1.00 97.50 94 GLY A N 1
ATOM 744 C CA . GLY A 1 94 ? 3.412 -6.527 7.412 1.00 97.50 94 GLY A CA 1
ATOM 745 C C . GLY A 1 94 ? 2.661 -5.672 8.426 1.00 97.50 94 GLY A C 1
ATOM 746 O O . GLY A 1 94 ? 1.878 -6.216 9.203 1.00 97.50 94 GLY A O 1
ATOM 747 N N . SER A 1 95 ? 2.831 -4.348 8.359 1.00 97.94 95 SER A N 1
ATOM 748 C CA . SER A 1 95 ? 2.151 -3.422 9.274 1.00 97.94 95 SER A CA 1
ATOM 749 C C . SER A 1 95 ? 0.629 -3.457 9.111 1.00 97.94 95 SER A C 1
ATOM 751 O O . SER A 1 95 ? -0.085 -3.556 10.102 1.00 97.94 95 SER A O 1
ATOM 753 N N . SER A 1 96 ? 0.121 -3.524 7.875 1.00 98.25 96 SER A N 1
ATOM 754 C CA . SER A 1 96 ? -1.323 -3.659 7.618 1.00 98.25 96 SER A CA 1
ATOM 755 C C . SER A 1 96 ? -1.902 -4.945 8.219 1.00 98.25 96 SER A C 1
ATOM 757 O O . SER A 1 96 ? -2.977 -4.929 8.810 1.00 98.25 96 SER A O 1
ATOM 759 N N . SER A 1 97 ? -1.193 -6.073 8.078 1.00 97.44 97 SER A N 1
ATOM 760 C CA . SER A 1 97 ? -1.659 -7.368 8.599 1.00 97.44 97 SER A CA 1
ATOM 761 C C . SER A 1 97 ? -1.701 -7.384 10.124 1.00 97.44 97 SER A C 1
ATOM 763 O O . SER A 1 97 ? -2.629 -7.954 10.689 1.00 97.44 97 SER A O 1
ATOM 765 N N . ALA A 1 98 ? -0.718 -6.754 10.775 1.00 97.75 98 ALA A N 1
ATOM 766 C CA . ALA A 1 98 ? -0.653 -6.665 12.231 1.00 97.75 98 ALA A CA 1
ATOM 767 C C . ALA A 1 98 ? -1.845 -5.900 12.826 1.00 97.75 98 ALA A C 1
ATOM 769 O O . ALA A 1 98 ? -2.257 -6.216 13.930 1.00 97.75 98 ALA A O 1
ATOM 770 N N . LEU A 1 99 ? -2.423 -4.951 12.081 1.00 98.00 99 LEU A N 1
ATOM 771 C CA . LEU A 1 99 ? -3.564 -4.128 12.506 1.00 98.00 99 LEU A CA 1
ATOM 772 C C . LEU A 1 99 ? -4.922 -4.649 12.011 1.00 98.00 99 LEU A C 1
ATOM 774 O O . LEU A 1 99 ? -5.930 -3.955 12.105 1.00 98.00 99 LEU A O 1
ATOM 778 N N . GLY A 1 100 ? -4.963 -5.839 11.407 1.00 97.75 100 GLY A N 1
ATOM 779 C CA . GLY A 1 100 ? -6.196 -6.390 10.842 1.00 97.75 100 GLY A CA 1
ATOM 780 C C . GLY A 1 100 ? -6.668 -5.699 9.555 1.00 97.75 100 GLY A C 1
ATOM 781 O O . GLY A 1 100 ? -7.774 -5.959 9.089 1.00 97.75 100 GLY A O 1
ATOM 782 N N . LEU A 1 101 ? -5.848 -4.867 8.909 1.00 98.12 101 LEU A N 1
ATOM 783 C CA . LEU A 1 101 ? -6.186 -4.145 7.674 1.00 98.12 101 LEU A CA 1
ATOM 784 C C . LEU A 1 101 ? -5.958 -5.031 6.441 1.00 98.12 101 LEU A C 1
ATOM 786 O O . LEU A 1 101 ? -5.088 -4.799 5.594 1.00 98.12 101 LEU A O 1
ATOM 790 N N . THR A 1 102 ? -6.722 -6.121 6.378 1.00 95.25 102 THR A N 1
ATOM 791 C CA . THR A 1 102 ? -6.413 -7.283 5.532 1.00 95.25 102 THR A CA 1
ATOM 792 C C . THR A 1 102 ? -6.486 -7.000 4.030 1.00 95.25 102 THR A C 1
ATOM 794 O O . THR A 1 102 ? -5.688 -7.555 3.270 1.00 95.25 102 THR A O 1
ATOM 797 N N . ARG A 1 103 ? -7.381 -6.112 3.577 1.00 97.00 103 ARG A N 1
ATOM 798 C CA . ARG A 1 103 ? -7.489 -5.740 2.152 1.00 97.00 103 ARG A CA 1
ATOM 799 C C . ARG A 1 103 ? -6.341 -4.844 1.692 1.00 97.00 103 ARG A C 1
ATOM 801 O O . ARG A 1 103 ? -5.815 -5.059 0.601 1.00 97.00 103 ARG A O 1
ATOM 808 N N . ILE A 1 104 ? -5.862 -3.927 2.536 1.00 98.06 104 ILE A N 1
ATOM 809 C CA . ILE A 1 104 ? -4.638 -3.160 2.247 1.00 98.06 104 ILE A CA 1
ATOM 810 C C . ILE A 1 104 ? -3.444 -4.122 2.181 1.00 98.06 104 ILE A C 1
ATOM 812 O O .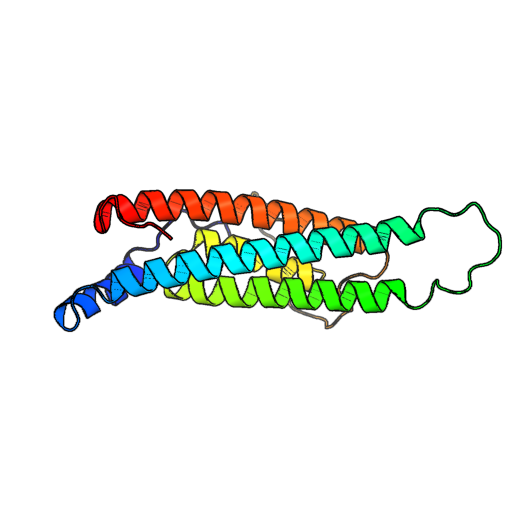 ILE A 1 104 ? -2.713 -4.144 1.188 1.00 98.06 104 ILE A O 1
ATOM 816 N N . ALA A 1 105 ? -3.311 -5.006 3.179 1.00 97.56 105 ALA A N 1
ATOM 817 C CA . ALA A 1 105 ? -2.258 -6.020 3.220 1.00 97.56 105 ALA A CA 1
ATOM 818 C C . ALA A 1 105 ? -2.245 -6.917 1.970 1.00 97.56 105 ALA A C 1
ATOM 820 O O . ALA A 1 105 ? -1.178 -7.272 1.457 1.00 97.56 105 ALA A O 1
ATOM 821 N N . PHE A 1 106 ? -3.428 -7.273 1.464 1.00 96.38 106 PHE A N 1
ATOM 822 C CA . PHE A 1 106 ? -3.592 -8.041 0.238 1.00 96.38 106 PHE A CA 1
ATOM 823 C C . PHE A 1 106 ? -2.970 -7.329 -0.969 1.00 96.38 106 PHE A C 1
ATOM 825 O O . PHE A 1 106 ? -2.105 -7.907 -1.633 1.00 96.38 106 PHE A O 1
ATOM 832 N N . TYR A 1 107 ? -3.343 -6.071 -1.221 1.00 97.50 107 TYR A N 1
ATOM 833 C CA . TYR A 1 107 ? -2.811 -5.304 -2.352 1.00 97.50 107 TYR A CA 1
ATOM 834 C C . TYR A 1 107 ? -1.312 -5.011 -2.209 1.00 97.50 107 TYR A C 1
ATOM 836 O O . TYR A 1 107 ? -0.571 -5.143 -3.185 1.00 97.50 107 TYR A O 1
ATOM 844 N N . CYS A 1 108 ? -0.819 -4.742 -0.998 1.00 97.75 108 CYS A N 1
ATOM 845 C CA . CYS A 1 108 ? 0.620 -4.650 -0.727 1.00 97.75 108 CYS A CA 1
ATOM 846 C C . CYS A 1 108 ? 1.355 -5.972 -1.024 1.00 97.75 108 CYS A C 1
ATOM 848 O O . CYS A 1 108 ? 2.489 -5.972 -1.508 1.00 97.75 108 CYS A O 1
ATOM 850 N N . GLY A 1 109 ? 0.696 -7.116 -0.818 1.00 95.75 109 GLY A N 1
ATOM 851 C CA . GLY A 1 109 ? 1.190 -8.426 -1.239 1.00 95.75 109 GLY A CA 1
ATOM 852 C C . GLY A 1 109 ? 1.289 -8.593 -2.759 1.00 95.75 109 GLY A C 1
ATOM 853 O O . GLY A 1 109 ? 2.224 -9.242 -3.233 1.00 95.75 109 GLY A O 1
ATOM 854 N N . LEU A 1 110 ? 0.380 -7.992 -3.531 1.00 94.94 110 LEU A N 1
ATOM 855 C CA . LEU A 1 110 ? 0.480 -7.968 -4.995 1.00 94.94 110 LEU A CA 1
ATOM 856 C C . LEU A 1 110 ? 1.659 -7.110 -5.454 1.00 94.94 110 LEU A C 1
ATOM 858 O O . LEU A 1 110 ? 2.437 -7.567 -6.288 1.00 94.94 110 LEU A O 1
ATOM 862 N N . ILE A 1 111 ? 1.855 -5.935 -4.844 1.00 96.94 111 ILE A N 1
ATOM 863 C CA . ILE A 1 111 ? 3.024 -5.072 -5.088 1.00 96.94 111 ILE A CA 1
ATOM 864 C C . ILE A 1 111 ? 4.320 -5.840 -4.799 1.00 96.94 111 ILE A C 1
ATOM 866 O O . ILE A 1 111 ? 5.215 -5.895 -5.644 1.00 96.94 111 ILE A O 1
ATOM 870 N N . GLN A 1 112 ? 4.390 -6.517 -3.645 1.00 96.56 112 GLN A N 1
ATOM 871 C CA . GLN A 1 112 ? 5.522 -7.368 -3.275 1.00 96.56 112 GLN A CA 1
ATOM 872 C C . GLN A 1 112 ? 5.810 -8.437 -4.340 1.00 96.56 112 GLN A C 1
ATOM 874 O O . GLN A 1 112 ? 6.958 -8.662 -4.725 1.00 96.56 112 GLN A O 1
ATOM 879 N N . ASN A 1 113 ? 4.776 -9.140 -4.796 1.00 93.69 113 ASN A N 1
ATOM 880 C CA . ASN A 1 113 ? 4.920 -10.226 -5.760 1.00 93.69 113 ASN A CA 1
ATOM 881 C C . ASN A 1 113 ? 5.322 -9.714 -7.149 1.00 93.69 113 ASN A C 1
ATOM 883 O O . ASN A 1 113 ? 6.220 -10.294 -7.764 1.00 93.69 113 ASN A O 1
ATOM 887 N N . ALA A 1 114 ? 4.727 -8.615 -7.608 1.00 93.44 114 ALA A N 1
ATOM 888 C CA . ALA A 1 114 ? 5.077 -7.982 -8.872 1.00 93.44 114 ALA A CA 1
ATOM 889 C C . ALA A 1 114 ? 6.530 -7.480 -8.869 1.00 93.44 114 ALA A C 1
ATOM 891 O O . ALA A 1 114 ? 7.275 -7.763 -9.804 1.00 93.44 114 ALA A O 1
ATOM 892 N N . GLY A 1 115 ? 6.998 -6.860 -7.781 1.00 95.00 115 GLY A N 1
ATOM 893 C CA . GLY A 1 115 ? 8.410 -6.478 -7.642 1.00 95.00 115 GLY A CA 1
ATOM 894 C C . GLY A 1 115 ? 9.385 -7.671 -7.664 1.00 95.00 115 GLY A C 1
ATOM 895 O O . GLY A 1 115 ? 10.543 -7.523 -8.043 1.00 95.00 115 GLY A O 1
ATOM 896 N N . LYS A 1 116 ? 8.913 -8.886 -7.346 1.00 93.38 116 LYS A N 1
ATOM 897 C CA . LYS A 1 116 ? 9.661 -10.154 -7.494 1.00 93.38 116 LYS A CA 1
ATOM 898 C C . LYS A 1 116 ? 9.558 -10.776 -8.895 1.00 93.38 116 LYS A C 1
ATOM 900 O O . LYS A 1 116 ? 10.019 -11.897 -9.087 1.00 93.38 116 LYS A O 1
ATOM 905 N N . GLY A 1 117 ? 8.928 -10.098 -9.855 1.00 90.50 117 GLY A N 1
ATOM 906 C CA . GLY A 1 117 ? 8.717 -10.601 -11.215 1.00 90.50 117 GLY A CA 1
ATOM 907 C C . GLY A 1 117 ? 7.500 -11.516 -11.382 1.00 90.50 117 GLY A C 1
ATOM 908 O O . GLY A 1 117 ? 7.321 -12.115 -12.445 1.00 90.50 117 GLY A O 1
ATOM 909 N N . LYS A 1 118 ? 6.643 -11.648 -10.361 1.00 88.12 118 LYS A N 1
ATOM 910 C CA . LYS A 1 118 ? 5.439 -12.484 -10.449 1.00 88.12 118 LYS A CA 1
ATOM 911 C C . LYS A 1 118 ? 4.308 -11.691 -11.092 1.00 88.12 118 LYS A C 1
ATOM 913 O O . LYS A 1 118 ? 3.865 -10.683 -10.555 1.00 88.12 118 LYS A O 1
ATOM 918 N N . ARG A 1 119 ? 3.831 -12.184 -12.233 1.00 77.06 119 ARG A N 1
ATOM 919 C CA . ARG A 1 119 ? 2.772 -11.560 -13.042 1.00 77.06 119 ARG A CA 1
ATOM 920 C C . ARG A 1 119 ? 1.372 -12.077 -12.753 1.00 77.06 119 ARG A C 1
ATOM 922 O O . ARG A 1 119 ? 0.448 -11.604 -13.394 1.00 77.06 119 ARG A O 1
ATOM 929 N N . ASN A 1 120 ? 1.223 -13.046 -11.845 1.00 66.88 120 ASN A N 1
ATOM 930 C CA . ASN A 1 120 ? -0.086 -13.608 -11.533 1.00 66.88 120 ASN A CA 1
ATOM 931 C C . ASN A 1 120 ? -0.939 -12.529 -10.871 1.00 66.88 120 ASN A C 1
ATOM 933 O O . ASN A 1 120 ? -0.881 -12.300 -9.660 1.00 66.88 120 ASN A O 1
ATOM 937 N N . GLU A 1 121 ? -1.682 -11.859 -11.743 1.00 52.62 121 GLU A N 1
ATOM 938 C CA . GLU A 1 121 ? -2.865 -11.098 -11.451 1.00 52.62 121 GLU A CA 1
ATOM 939 C C . GLU A 1 121 ? -3.844 -11.992 -10.703 1.00 52.62 121 GLU A C 1
ATOM 941 O O . GLU A 1 121 ? -3.875 -13.219 -10.805 1.00 52.62 121 GLU A O 1
ATOM 946 N N . VAL A 1 122 ? -4.627 -11.321 -9.891 1.00 49.19 122 VAL A N 1
ATOM 947 C CA . VAL A 1 122 ? -5.744 -11.858 -9.151 1.00 49.19 122 VAL A CA 1
ATOM 948 C C . VAL A 1 122 ? -6.776 -12.390 -10.156 1.00 49.19 122 VAL A C 1
ATOM 950 O O . VAL A 1 122 ? -7.670 -11.666 -10.579 1.00 49.19 122 VAL A O 1
ATOM 953 N N . ASP A 1 123 ? -6.652 -13.663 -10.543 1.00 42.94 123 ASP A N 1
ATOM 954 C CA . ASP A 1 123 ? -7.744 -14.448 -11.125 1.00 42.94 123 ASP A CA 1
ATOM 955 C C . ASP A 1 123 ? -8.839 -14.564 -10.049 1.00 42.94 123 ASP A C 1
ATOM 957 O O . ASP A 1 123 ? -8.801 -15.430 -9.174 1.00 42.94 123 ASP A O 1
ATOM 961 N N . ILE A 1 124 ? -9.830 -13.666 -10.081 1.00 51.66 124 ILE A N 1
ATOM 962 C CA . ILE A 1 124 ? -11.035 -13.746 -9.226 1.00 51.66 124 ILE A CA 1
ATOM 963 C C . ILE A 1 124 ? -11.938 -14.927 -9.633 1.00 51.66 124 ILE A C 1
ATOM 965 O O . ILE A 1 124 ? -12.937 -15.204 -8.974 1.00 51.66 124 ILE A O 1
ATOM 969 N N . THR A 1 125 ? -11.571 -15.718 -10.644 1.00 41.50 125 THR A N 1
ATOM 970 C CA . THR A 1 125 ? -12.287 -16.952 -10.977 1.00 41.50 125 THR A CA 1
ATOM 971 C C . THR A 1 125 ? -11.348 -18.144 -11.166 1.00 41.50 125 THR A C 1
ATOM 973 O O . THR A 1 125 ? -10.765 -18.321 -12.226 1.00 41.50 125 THR A O 1
ATOM 976 N N . ASN A 1 126 ? -11.357 -19.021 -10.156 1.00 43.28 126 ASN A N 1
ATOM 977 C CA . ASN A 1 126 ? -10.986 -20.444 -10.163 1.00 43.28 126 ASN A CA 1
ATOM 978 C C . ASN A 1 126 ? -9.500 -20.850 -10.094 1.00 43.28 126 ASN A C 1
ATOM 980 O O . ASN A 1 126 ? -8.735 -20.742 -11.039 1.00 43.28 126 ASN A O 1
ATOM 984 N N . ASN A 1 127 ? -9.187 -21.512 -8.974 1.00 54.59 127 ASN A N 1
ATOM 985 C CA . ASN A 1 127 ? -8.294 -22.664 -8.823 1.00 54.59 127 ASN A CA 1
ATOM 986 C C . ASN A 1 127 ? -7.033 -22.758 -9.708 1.00 54.59 127 ASN A C 1
ATOM 988 O O . ASN A 1 127 ? -7.001 -23.522 -10.669 1.00 54.59 127 ASN A O 1
ATOM 992 N N . GLY A 1 128 ? -5.938 -22.123 -9.270 1.00 35.62 128 GLY A N 1
ATOM 993 C CA . GLY A 1 128 ? -4.582 -22.355 -9.784 1.00 35.62 128 GLY A CA 1
ATOM 994 C C . GLY A 1 128 ? -3.529 -22.481 -8.675 1.00 35.62 128 GLY A C 1
ATOM 995 O O . GLY A 1 128 ? -3.386 -21.611 -7.818 1.00 35.62 128 GLY A O 1
ATOM 996 N N . ASN A 1 129 ? -2.822 -23.607 -8.677 1.00 35.28 129 ASN A N 1
ATOM 997 C CA . ASN A 1 129 ? -1.731 -23.994 -7.781 1.00 35.28 129 ASN A CA 1
ATOM 998 C C . ASN A 1 129 ? -0.535 -23.016 -7.898 1.00 35.28 129 ASN A C 1
ATOM 1000 O O . ASN A 1 129 ? -0.170 -22.648 -9.010 1.00 35.28 129 ASN A O 1
ATOM 1004 N N . ILE A 1 130 ? 0.070 -22.586 -6.782 1.00 47.81 130 ILE A N 1
ATOM 1005 C CA . ILE A 1 130 ? 1.142 -21.567 -6.776 1.00 47.81 130 ILE A CA 1
ATOM 1006 C C . ILE A 1 130 ? 2.494 -22.268 -6.663 1.00 47.81 130 ILE A C 1
ATOM 1008 O O . ILE A 1 130 ? 2.847 -22.753 -5.584 1.00 47.81 130 ILE A O 1
ATOM 1012 N N . ASP A 1 131 ? 3.272 -22.279 -7.745 1.00 38.69 131 ASP A N 1
ATOM 1013 C CA . ASP A 1 131 ? 4.675 -22.652 -7.662 1.00 38.69 131 ASP A CA 1
ATOM 1014 C C . ASP A 1 131 ? 5.470 -21.527 -6.978 1.00 38.69 131 ASP A C 1
ATOM 1016 O O . ASP A 1 131 ? 5.592 -20.375 -7.395 1.00 38.69 131 ASP A O 1
ATOM 1020 N N . SER A 1 132 ? 5.966 -21.849 -5.793 1.00 52.12 132 SER A N 1
ATOM 1021 C CA . SER A 1 132 ? 6.930 -21.021 -5.089 1.00 52.12 132 SER A CA 1
ATOM 1022 C C . SER A 1 132 ? 8.308 -21.556 -5.430 1.00 52.12 132 SER A C 1
ATOM 1024 O O . SER A 1 132 ? 8.865 -22.335 -4.666 1.00 52.12 132 SER A O 1
ATOM 1026 N N . SER A 1 133 ? 8.867 -21.185 -6.580 1.00 42.56 133 SER A N 1
ATOM 1027 C CA . SER A 1 133 ? 10.257 -21.543 -6.867 1.00 42.56 133 SER A CA 1
ATOM 1028 C C . SER A 1 133 ? 10.928 -20.602 -7.852 1.00 42.56 133 SER A C 1
ATOM 1030 O O . SER A 1 133 ? 10.438 -20.395 -8.955 1.00 42.56 133 SER A O 1
ATOM 1032 N N . GLY A 1 134 ? 12.110 -20.126 -7.464 1.00 37.19 134 GLY A N 1
ATOM 1033 C CA . GLY A 1 134 ? 13.134 -19.660 -8.392 1.00 37.19 134 GLY A CA 1
ATOM 1034 C C . GLY A 1 134 ? 13.488 -18.196 -8.212 1.00 37.19 134 GLY A C 1
ATOM 1035 O O . GLY A 1 134 ? 12.790 -17.320 -8.707 1.00 37.19 134 GLY A O 1
ATOM 1036 N N . GLY A 1 135 ? 14.606 -17.932 -7.531 1.00 52.72 135 GLY A N 1
ATOM 1037 C CA . GLY A 1 135 ? 15.270 -16.637 -7.606 1.00 52.72 135 GLY A CA 1
ATOM 1038 C C . GLY A 1 135 ? 15.636 -16.349 -9.059 1.00 52.72 135 GLY A C 1
ATOM 1039 O O . GLY A 1 135 ? 16.516 -16.993 -9.622 1.00 52.72 135 GLY A O 1
ATOM 1040 N N . VAL A 1 136 ? 14.924 -15.412 -9.669 1.00 55.12 136 VAL A N 1
ATOM 1041 C CA . VAL A 1 136 ? 15.162 -14.931 -11.027 1.00 55.12 136 VAL A CA 1
ATOM 1042 C C . VAL A 1 136 ? 15.011 -13.418 -10.976 1.00 55.12 136 VAL A C 1
ATOM 1044 O O . VAL A 1 136 ? 14.167 -12.892 -10.252 1.00 55.12 136 VAL A O 1
ATOM 1047 N N . GLN A 1 137 ? 15.887 -12.721 -11.693 1.00 66.69 137 GLN A N 1
ATOM 1048 C CA . GLN A 1 137 ? 15.805 -11.278 -11.896 1.00 66.69 137 GLN A CA 1
ATOM 1049 C C . GLN A 1 137 ? 14.357 -10.855 -12.232 1.00 66.69 137 GLN A C 1
ATOM 1051 O O . GLN A 1 137 ? 13.760 -11.493 -13.102 1.00 66.69 137 GLN A O 1
ATOM 1056 N N . PRO A 1 138 ? 13.796 -9.817 -11.573 1.00 79.12 138 PRO A N 1
ATOM 1057 C CA . PRO A 1 138 ? 12.383 -9.451 -11.711 1.00 79.12 138 PRO A CA 1
ATOM 1058 C C . PRO A 1 138 ? 11.915 -9.258 -13.158 1.00 79.12 138 PRO A C 1
ATOM 1060 O O . PRO A 1 138 ? 10.879 -9.788 -13.554 1.00 79.12 138 PRO A O 1
ATOM 1063 N N . ALA A 1 139 ? 12.691 -8.534 -13.964 1.00 85.38 139 ALA A N 1
ATOM 1064 C CA . ALA A 1 139 ? 12.434 -8.297 -15.374 1.00 85.38 139 ALA A CA 1
ATOM 1065 C C . ALA A 1 139 ? 13.600 -8.792 -16.239 1.00 85.38 139 ALA A C 1
ATOM 1067 O O . ALA A 1 139 ? 14.773 -8.555 -15.941 1.00 85.38 139 ALA A O 1
ATOM 1068 N N . SER A 1 140 ? 13.259 -9.447 -17.353 1.00 85.62 140 SER A N 1
ATOM 1069 C CA . SER A 1 140 ? 14.209 -9.898 -18.380 1.00 85.62 140 SER A CA 1
ATOM 1070 C C . SER A 1 140 ? 14.372 -8.909 -19.540 1.00 85.62 140 SER A C 1
ATOM 1072 O O . SER A 1 140 ? 15.338 -8.996 -20.290 1.00 85.62 140 SER A O 1
ATOM 1074 N N . ASN A 1 141 ? 13.424 -7.984 -19.714 1.00 87.12 141 ASN A N 1
ATOM 1075 C CA . ASN A 1 141 ? 13.423 -6.957 -20.756 1.00 87.12 141 ASN A CA 1
ATOM 1076 C C . ASN A 1 141 ? 12.492 -5.788 -20.375 1.00 87.12 141 ASN A C 1
ATOM 1078 O O . ASN A 1 141 ? 11.702 -5.893 -19.431 1.00 87.12 141 ASN A O 1
ATOM 1082 N N . ASN A 1 142 ? 12.551 -4.694 -21.144 1.00 88.75 142 ASN A N 1
ATOM 1083 C CA . ASN A 1 142 ? 11.773 -3.478 -20.878 1.00 88.75 142 ASN A CA 1
ATOM 1084 C C . ASN A 1 142 ? 10.257 -3.728 -20.896 1.00 88.75 142 ASN A C 1
ATOM 1086 O O . ASN A 1 142 ? 9.535 -3.167 -20.079 1.00 88.75 142 ASN A O 1
ATOM 1090 N N . SER A 1 143 ? 9.766 -4.596 -21.788 1.00 88.56 143 SER A N 1
ATOM 1091 C CA . SER A 1 143 ? 8.337 -4.928 -21.869 1.00 88.56 143 SER A CA 1
ATOM 1092 C C . SER A 1 143 ? 7.839 -5.611 -20.591 1.00 88.56 143 SER A C 1
ATOM 1094 O O . SER A 1 143 ? 6.805 -5.230 -20.048 1.00 88.56 143 SER A O 1
ATOM 1096 N N . THR A 1 144 ? 8.611 -6.563 -20.060 1.00 90.31 144 THR A N 1
ATOM 1097 C CA . THR A 1 144 ? 8.295 -7.237 -18.793 1.00 90.31 144 THR A CA 1
ATOM 1098 C C . THR A 1 144 ? 8.335 -6.249 -17.631 1.00 90.31 144 THR A C 1
ATOM 1100 O O . THR A 1 144 ? 7.432 -6.259 -16.803 1.00 90.31 144 THR A O 1
ATOM 1103 N N . ALA A 1 145 ? 9.324 -5.352 -17.589 1.00 91.94 145 ALA A N 1
ATOM 1104 C CA . ALA A 1 145 ? 9.384 -4.311 -16.564 1.00 91.94 145 ALA A CA 1
ATOM 1105 C C . ALA A 1 145 ? 8.152 -3.388 -16.600 1.00 91.94 145 ALA A C 1
ATOM 1107 O O . ALA A 1 145 ? 7.555 -3.135 -15.558 1.00 91.94 145 ALA A O 1
ATOM 1108 N N . LEU A 1 146 ? 7.723 -2.943 -17.788 1.00 92.06 146 LEU A N 1
ATOM 1109 C CA . LEU A 1 146 ? 6.518 -2.121 -17.950 1.00 92.06 146 LEU A CA 1
ATOM 1110 C C . LEU A 1 146 ? 5.249 -2.848 -17.482 1.00 92.06 146 LEU A C 1
ATOM 1112 O O . LEU A 1 146 ? 4.412 -2.237 -16.822 1.00 92.06 146 LEU A O 1
ATOM 1116 N N . GLN A 1 147 ? 5.117 -4.147 -17.773 1.00 92.62 147 GLN A N 1
ATOM 1117 C CA . GLN A 1 147 ? 3.998 -4.960 -17.278 1.00 92.62 147 GLN A CA 1
ATOM 1118 C C . GLN A 1 147 ? 3.974 -5.018 -15.746 1.00 92.62 147 GLN A C 1
ATOM 1120 O O . GLN A 1 147 ? 2.932 -4.790 -15.140 1.00 92.62 147 GLN A O 1
ATOM 1125 N N . LEU A 1 148 ? 5.120 -5.285 -15.112 1.00 93.94 148 LEU A N 1
ATOM 1126 C CA . LEU A 1 148 ? 5.217 -5.346 -13.651 1.00 93.94 148 LEU A CA 1
ATOM 1127 C C . LEU A 1 148 ? 4.888 -3.998 -13.009 1.00 93.94 148 LEU A C 1
ATOM 1129 O O . LEU A 1 148 ? 4.135 -3.961 -12.040 1.00 93.94 148 LEU A O 1
ATOM 1133 N N . ILE A 1 149 ? 5.386 -2.895 -13.575 1.00 96.00 149 ILE A N 1
ATOM 1134 C CA . ILE A 1 149 ? 5.048 -1.548 -13.102 1.00 96.00 149 ILE A CA 1
ATOM 1135 C C . ILE A 1 149 ? 3.546 -1.276 -13.242 1.00 96.00 149 ILE A C 1
ATOM 1137 O O . ILE A 1 149 ? 2.938 -0.800 -12.292 1.00 96.00 149 ILE A O 1
ATOM 1141 N N . SER A 1 150 ? 2.913 -1.665 -14.352 1.00 95.56 150 SER A N 1
ATOM 1142 C CA . SER A 1 150 ? 1.459 -1.518 -14.523 1.00 95.56 150 SER A CA 1
ATOM 1143 C C . SER A 1 150 ? 0.654 -2.289 -13.463 1.00 95.56 150 SER A C 1
ATOM 1145 O O . SER A 1 150 ? -0.367 -1.794 -12.974 1.00 95.56 150 SER A O 1
ATOM 1147 N N . ILE A 1 151 ? 1.102 -3.494 -13.087 1.00 95.00 151 ILE A N 1
ATOM 1148 C CA . ILE A 1 151 ? 0.485 -4.288 -12.010 1.00 95.00 151 ILE A CA 1
ATOM 1149 C C . ILE A 1 151 ? 0.668 -3.586 -10.659 1.00 95.00 151 ILE A C 1
ATOM 1151 O O . ILE A 1 151 ? -0.281 -3.507 -9.875 1.00 95.00 151 ILE A O 1
ATOM 1155 N N . ILE A 1 152 ? 1.866 -3.060 -10.387 1.00 96.94 152 IL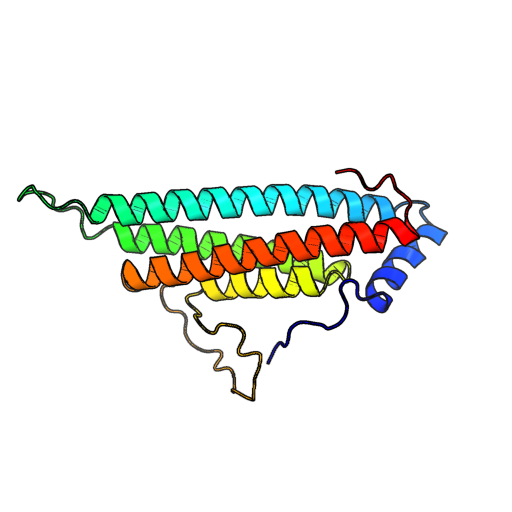E A N 1
ATOM 1156 C CA . ILE A 1 152 ? 2.174 -2.333 -9.149 1.00 96.94 152 ILE A CA 1
ATOM 1157 C C . ILE A 1 152 ? 1.310 -1.078 -9.034 1.00 96.94 152 ILE A C 1
ATOM 1159 O O . ILE A 1 152 ? 0.684 -0.890 -7.997 1.00 96.94 152 ILE A O 1
ATOM 1163 N N . GLU A 1 153 ? 1.192 -0.272 -10.089 1.00 97.81 153 GLU A N 1
ATOM 1164 C CA . GLU A 1 153 ? 0.367 0.946 -10.097 1.00 97.81 153 GLU A CA 1
ATOM 1165 C C . GLU A 1 153 ? -1.117 0.632 -9.883 1.00 97.81 153 GLU A C 1
ATOM 1167 O O . GLU A 1 153 ? -1.796 1.287 -9.091 1.00 97.81 153 GLU A O 1
ATOM 1172 N N . SER A 1 154 ? -1.622 -0.420 -10.532 1.00 96.56 154 SER A N 1
ATOM 1173 C CA . SER A 1 154 ? -3.006 -0.873 -10.341 1.00 96.56 154 SER A CA 1
ATOM 1174 C C . SER A 1 154 ? -3.245 -1.374 -8.913 1.00 96.56 154 SER A C 1
ATOM 1176 O O . SER A 1 154 ? -4.280 -1.085 -8.310 1.00 96.56 154 SER A O 1
ATOM 1178 N N . SER A 1 155 ? -2.274 -2.091 -8.346 1.00 9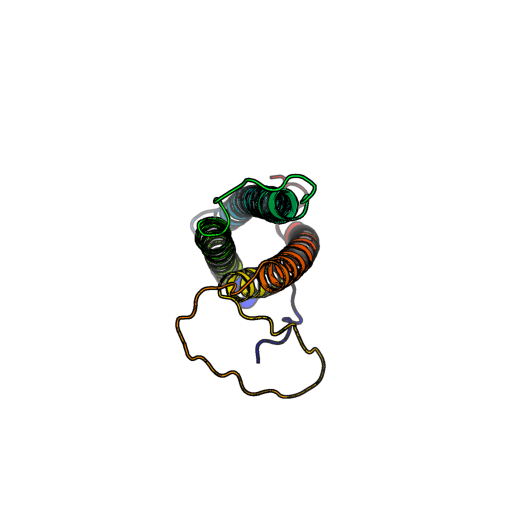6.69 155 SER A N 1
ATOM 1179 C CA . SER A 1 155 ? -2.330 -2.582 -6.967 1.00 96.69 155 SER A CA 1
ATOM 1180 C C . SER A 1 155 ? -2.241 -1.441 -5.957 1.00 96.69 155 SER A C 1
ATOM 1182 O O . SER A 1 155 ? -2.998 -1.438 -4.993 1.00 96.69 155 SER A O 1
ATOM 1184 N N . LEU A 1 156 ? -1.381 -0.447 -6.196 1.00 98.31 156 LEU A N 1
ATOM 1185 C CA . LEU A 1 156 ? -1.251 0.749 -5.366 1.00 98.31 156 LEU A CA 1
ATOM 1186 C C . LEU A 1 156 ? -2.542 1.568 -5.376 1.00 98.31 156 LEU A C 1
ATOM 1188 O O . LEU A 1 156 ? -3.024 1.970 -4.320 1.00 98.31 156 LEU A O 1
ATOM 1192 N N . LYS A 1 157 ? -3.148 1.759 -6.553 1.00 98.25 157 LYS A N 1
ATOM 1193 C CA . LYS A 1 157 ? -4.455 2.413 -6.675 1.00 98.25 157 LYS A CA 1
ATOM 1194 C C . LYS A 1 157 ? -5.504 1.712 -5.815 1.00 98.25 157 LYS A C 1
ATOM 1196 O O . LYS A 1 157 ? -6.228 2.376 -5.080 1.00 98.25 157 LYS A O 1
ATOM 1201 N N . ASN A 1 158 ? -5.582 0.386 -5.889 1.00 97.50 158 ASN A N 1
ATOM 1202 C CA . ASN A 1 158 ? -6.533 -0.361 -5.075 1.00 97.50 158 ASN A CA 1
ATOM 1203 C C . ASN A 1 158 ? -6.182 -0.302 -3.580 1.00 97.50 158 ASN A C 1
ATOM 1205 O O . ASN A 1 158 ? -7.080 -0.110 -2.773 1.00 97.50 158 ASN A O 1
ATOM 1209 N N . ALA A 1 159 ? -4.901 -0.363 -3.203 1.00 97.94 159 ALA A N 1
ATOM 1210 C CA . ALA A 1 159 ? -4.473 -0.185 -1.815 1.00 97.94 159 ALA A CA 1
ATOM 1211 C C . ALA A 1 159 ? -4.920 1.171 -1.243 1.00 97.94 159 ALA A C 1
ATOM 1213 O O . ALA A 1 159 ? -5.392 1.215 -0.112 1.00 97.94 159 ALA A O 1
ATOM 1214 N N . ARG A 1 160 ? -4.851 2.255 -2.031 1.00 98.56 160 ARG A N 1
ATOM 1215 C CA . ARG A 1 160 ? -5.364 3.583 -1.645 1.00 98.56 160 ARG A CA 1
ATOM 1216 C C . ARG A 1 160 ? -6.891 3.598 -1.478 1.00 98.56 160 ARG A C 1
ATOM 1218 O O . ARG A 1 160 ? -7.391 4.185 -0.528 1.00 98.56 160 ARG A O 1
ATOM 1225 N N . LEU A 1 161 ? -7.636 2.909 -2.347 1.00 97.81 161 LEU A N 1
ATOM 1226 C CA . LEU A 1 161 ? -9.093 2.776 -2.190 1.00 97.81 161 LEU A CA 1
ATOM 1227 C C . LEU A 1 161 ? -9.466 2.015 -0.910 1.00 97.81 161 LEU A C 1
ATOM 1229 O O . LEU A 1 161 ? -10.389 2.410 -0.200 1.00 97.81 161 LEU A O 1
ATOM 1233 N N . GLU A 1 162 ? -8.744 0.936 -0.606 1.00 98.00 162 GLU A N 1
ATOM 1234 C CA . GLU A 1 162 ? -8.944 0.169 0.627 1.00 98.00 162 GLU A CA 1
ATOM 1235 C C . GLU A 1 162 ? -8.494 0.937 1.868 1.00 98.00 162 GLU A C 1
ATOM 1237 O O . GLU A 1 162 ? -9.117 0.810 2.916 1.00 98.00 162 GLU A O 1
ATOM 1242 N N . PHE A 1 163 ? -7.455 1.763 1.751 1.00 97.94 163 PHE A N 1
ATOM 1243 C CA . PHE A 1 163 ? -7.029 2.687 2.795 1.00 97.94 163 PHE A CA 1
ATOM 1244 C C . PHE A 1 163 ? -8.148 3.666 3.158 1.00 97.94 163 PHE A C 1
ATOM 1246 O O . PHE A 1 163 ? -8.518 3.766 4.327 1.00 97.94 163 PHE A O 1
ATOM 1253 N N . ASP A 1 164 ? -8.759 4.315 2.164 1.00 97.06 164 ASP A N 1
ATOM 1254 C CA . ASP A 1 164 ? -9.884 5.229 2.390 1.00 97.06 164 ASP A CA 1
ATOM 1255 C C . ASP A 1 164 ? -11.099 4.504 2.984 1.00 97.06 164 ASP A C 1
ATOM 1257 O O . ASP A 1 164 ? -11.812 5.047 3.833 1.00 97.06 164 ASP A O 1
ATOM 1261 N N . ALA A 1 165 ? -11.356 3.271 2.540 1.00 96.94 165 ALA A N 1
ATOM 1262 C CA . ALA A 1 165 ? -12.439 2.447 3.061 1.00 96.94 165 ALA A CA 1
ATOM 1263 C C . ALA A 1 165 ? -12.188 2.032 4.520 1.00 96.94 165 ALA A C 1
ATOM 1265 O O . ALA A 1 165 ? -13.094 2.140 5.346 1.00 96.94 165 ALA A O 1
ATOM 1266 N N . ALA A 1 166 ? -10.962 1.623 4.852 1.00 97.12 166 ALA A N 1
ATOM 1267 C CA . ALA A 1 166 ? -10.552 1.283 6.209 1.00 97.12 166 ALA A CA 1
ATOM 1268 C C . ALA A 1 166 ? -10.619 2.501 7.130 1.00 97.12 166 ALA A C 1
ATOM 1270 O O . ALA A 1 166 ? -11.196 2.407 8.208 1.00 97.12 166 ALA A O 1
ATOM 1271 N N . LYS A 1 167 ? -10.125 3.666 6.689 1.00 96.00 167 LYS A N 1
ATOM 1272 C CA . LYS A 1 167 ? -10.230 4.919 7.448 1.00 96.00 167 LYS A CA 1
ATOM 1273 C C . LYS A 1 167 ? -11.686 5.231 7.803 1.00 96.00 167 LYS A C 1
ATOM 1275 O O . LYS A 1 167 ? -11.989 5.458 8.970 1.00 96.00 167 LYS A O 1
ATOM 1280 N N . LYS A 1 168 ? -12.602 5.152 6.830 1.00 95.06 168 LYS A N 1
ATOM 1281 C CA . LYS A 1 168 ? -14.047 5.353 7.061 1.00 95.06 168 LYS A CA 1
ATOM 1282 C C . LYS A 1 168 ? -14.657 4.320 8.005 1.00 95.06 168 LYS A C 1
ATOM 1284 O O . LYS A 1 168 ? -15.553 4.655 8.774 1.00 95.06 168 LYS A O 1
ATOM 1289 N N . GLU A 1 169 ? -14.219 3.068 7.927 1.00 95.38 169 GLU A N 1
ATOM 1290 C CA . GLU A 1 169 ? -14.690 2.014 8.826 1.00 95.38 169 GLU A CA 1
ATOM 1291 C C . GLU A 1 169 ? -14.236 2.277 10.266 1.00 95.38 169 GLU A C 1
ATOM 1293 O O . GLU A 1 169 ? -15.052 2.249 11.184 1.00 95.38 169 GLU A O 1
ATOM 1298 N N . LEU A 1 170 ? -12.962 2.624 10.458 1.00 95.88 170 LEU A N 1
ATOM 1299 C CA . LEU A 1 170 ? -12.375 2.892 11.771 1.00 95.88 170 LEU A CA 1
ATOM 1300 C C . LEU A 1 170 ? -12.900 4.179 12.416 1.00 95.88 170 LEU A C 1
ATOM 1302 O O . LEU A 1 170 ? -13.023 4.234 13.638 1.00 95.88 170 LEU A O 1
ATOM 1306 N N . GLN A 1 171 ? -13.302 5.181 11.626 1.00 94.12 171 GLN A N 1
ATOM 1307 C CA . GLN A 1 171 ? -13.980 6.385 12.133 1.00 94.12 171 GLN A CA 1
ATOM 1308 C C . GLN A 1 171 ? -15.283 6.069 12.876 1.00 94.12 171 GLN A C 1
ATOM 1310 O O . GLN A 1 171 ? -15.663 6.802 13.788 1.00 94.12 171 GLN A O 1
ATOM 1315 N N . LYS A 1 172 ? -15.948 4.949 12.563 1.00 92.62 172 LYS A N 1
ATOM 1316 C CA . LYS A 1 172 ? -17.140 4.506 13.305 1.00 92.62 172 LYS A CA 1
ATOM 1317 C C . LYS A 1 172 ? -16.819 4.100 14.746 1.00 92.62 172 LYS A C 1
ATOM 1319 O O . LYS A 1 172 ? -17.710 4.148 15.587 1.00 92.62 172 LYS A O 1
ATOM 1324 N N . HIS A 1 173 ? -15.580 3.684 15.012 1.00 91.50 173 HIS A N 1
ATOM 1325 C CA . HIS A 1 173 ? -15.108 3.285 16.337 1.00 91.50 173 HIS A CA 1
ATOM 1326 C C . HIS A 1 173 ? -14.380 4.434 17.055 1.00 91.50 173 HIS A C 1
ATOM 1328 O O . HIS A 1 173 ? -14.698 4.738 18.199 1.00 91.50 173 HIS A O 1
ATOM 1334 N N . TYR A 1 174 ? -13.451 5.112 16.373 1.00 91.81 174 TYR A N 1
ATOM 1335 C CA . TYR A 1 174 ? -12.563 6.120 16.974 1.00 91.81 174 TYR A CA 1
ATOM 1336 C C . TYR A 1 174 ? -13.039 7.581 16.850 1.00 91.81 174 TYR A C 1
ATOM 1338 O O . TYR A 1 174 ? -12.379 8.481 17.385 1.00 91.81 174 TYR A O 1
ATOM 1346 N N . GLY A 1 175 ? -14.155 7.828 16.154 1.00 86.81 175 GLY A N 1
ATOM 1347 C CA . GLY A 1 175 ? -14.673 9.167 15.853 1.00 86.81 175 GLY A CA 1
ATOM 1348 C C . GLY A 1 175 ? -14.069 9.798 14.590 1.00 86.81 175 GLY A C 1
ATOM 1349 O O . GLY A 1 175 ? -13.216 9.206 13.931 1.00 86.81 175 GLY A O 1
ATOM 1350 N N . GLU A 1 176 ? -14.533 11.005 14.242 1.00 73.19 176 GLU A N 1
ATOM 1351 C CA . GLU A 1 176 ? -14.143 11.713 13.006 1.00 73.19 176 GLU A CA 1
ATOM 1352 C C . GLU A 1 176 ? -12.653 12.108 12.980 1.00 73.19 176 GLU A C 1
ATOM 1354 O O . GLU A 1 176 ? -12.051 12.099 11.905 1.00 73.19 176 GLU A O 1
ATOM 1359 N N . ASP A 1 177 ? -12.044 12.323 14.154 1.00 69.38 177 ASP A N 1
ATOM 1360 C CA . ASP A 1 177 ? -10.634 12.697 14.344 1.00 69.38 177 ASP A CA 1
ATOM 1361 C C . ASP A 1 177 ? -9.680 11.495 14.164 1.00 69.38 177 ASP A C 1
ATOM 1363 O O . ASP A 1 177 ? -9.026 11.040 15.110 1.00 69.38 177 ASP A O 1
ATOM 1367 N N . LEU A 1 178 ? -9.633 10.947 12.949 1.00 74.25 178 LEU A N 1
ATOM 1368 C CA . LEU A 1 178 ? -8.599 10.023 12.453 1.00 74.25 178 LEU A CA 1
ATOM 1369 C C . LEU A 1 178 ? -7.754 10.733 11.385 1.00 74.25 178 LEU A C 1
ATOM 1371 O O . LEU A 1 178 ? -7.477 10.190 10.314 1.00 74.25 178 LEU A O 1
ATOM 1375 N N . ASP A 1 179 ? -7.417 11.994 11.630 1.00 59.06 179 ASP A N 1
ATOM 1376 C CA . ASP A 1 179 ? -6.609 12.774 10.703 1.00 59.06 179 ASP A CA 1
ATOM 1377 C C . ASP A 1 179 ? -5.137 12.377 10.833 1.00 59.06 179 ASP A C 1
ATOM 1379 O O . ASP A 1 179 ? -4.572 12.376 11.923 1.00 59.06 179 ASP A O 1
ATOM 1383 N N . ALA A 1 180 ? -4.583 11.975 9.690 1.00 49.84 180 ALA A N 1
ATOM 1384 C CA . ALA A 1 180 ? -3.158 11.841 9.426 1.00 49.84 180 ALA A CA 1
ATOM 1385 C C . ALA A 1 180 ? -2.733 13.075 8.626 1.00 49.84 180 ALA A C 1
ATOM 1387 O O . ALA A 1 180 ? -3.580 13.540 7.819 1.00 49.84 180 ALA A O 1
#